Protein AF-A0A372DTP2-F1 (afdb_monomer)

Solvent-accessible surface area (backbone atoms only — not comparable to full-atom values): 3921 Å² total; per-residue (Å²): 132,89,75,72,50,78,54,102,88,48,77,49,76,87,87,83,92,85,87,82,81,50,81,91,70,50,94,72,78,48,75,67,53,46,52,52,51,48,51,54,51,54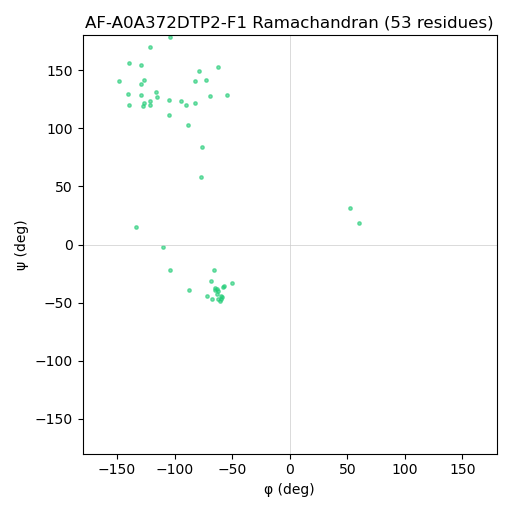,57,46,36,77,75,43,105,53,82,83,91,79,130

Secondary structure (DSSP, 8-state):
-PPPEEETTEEE--------PPGGG-----HHHHHHHHHHHHHHHTTSS---S--

Radius of gyration: 14.82 Å; Cα contacts (8 Å, |Δi|>4): 21; chains: 1; bounding box: 31×22×42 Å

Structure (mmCIF, N/CA/C/O backbone):
data_AF-A0A372DTP2-F1
#
_entry.id   AF-A0A372DTP2-F1
#
loop_
_atom_site.group_PDB
_atom_site.id
_atom_site.type_symbol
_atom_site.label_atom_id
_atom_site.label_alt_id
_atom_site.label_comp_id
_atom_site.label_asym_id
_atom_site.label_entity_id
_atom_site.label_seq_id
_atom_site.pdbx_PDB_ins_code
_atom_site.Cartn_x
_atom_site.Cartn_y
_atom_site.Cartn_z
_atom_site.occupancy
_atom_site.B_iso_or_equiv
_atom_site.auth_seq_id
_atom_site.auth_comp_id
_atom_site.auth_asym_id
_atom_site.auth_atom_id
_atom_site.pdbx_PDB_model_num
ATOM 1 N N . MET A 1 1 ? 10.217 13.995 -7.470 1.00 62.09 1 MET A N 1
ATOM 2 C CA . MET A 1 1 ? 10.413 13.743 -8.915 1.00 62.09 1 MET A CA 1
ATOM 3 C C . MET A 1 1 ? 9.692 12.457 -9.252 1.00 62.09 1 MET A C 1
ATOM 5 O O . MET A 1 1 ? 9.812 11.510 -8.489 1.00 62.09 1 MET A O 1
ATOM 9 N N . SER A 1 2 ? 8.920 12.440 -10.332 1.00 70.69 2 SER A N 1
ATOM 10 C CA . SER A 1 2 ? 8.325 11.220 -10.872 1.00 70.69 2 SER A CA 1
ATOM 11 C C . SER A 1 2 ? 9.413 10.321 -11.467 1.00 70.69 2 SER A C 1
ATOM 13 O O . SER A 1 2 ? 10.206 10.781 -12.286 1.00 70.69 2 SER A O 1
ATOM 15 N N . GLU A 1 3 ? 9.449 9.052 -11.067 1.00 80.19 3 GLU A N 1
ATOM 16 C CA . GLU A 1 3 ? 10.309 8.029 -11.671 1.00 80.19 3 GLU A CA 1
ATOM 17 C C . GLU A 1 3 ? 9.514 7.281 -12.747 1.00 80.19 3 GLU A C 1
ATOM 19 O O . GLU A 1 3 ? 8.439 6.747 -12.473 1.00 80.19 3 GLU A O 1
ATOM 24 N N . TYR A 1 4 ? 10.023 7.267 -13.980 1.00 89.19 4 TYR A N 1
ATOM 25 C CA . TYR A 1 4 ? 9.431 6.492 -15.069 1.00 89.19 4 TYR A CA 1
ATOM 26 C C . TYR A 1 4 ? 9.884 5.034 -14.993 1.00 89.19 4 TYR A C 1
ATOM 28 O O . TYR A 1 4 ? 11.057 4.750 -14.744 1.00 89.19 4 TYR A O 1
ATOM 36 N N . ILE A 1 5 ? 8.968 4.106 -15.267 1.00 89.81 5 ILE A N 1
ATOM 37 C CA . ILE A 1 5 ? 9.277 2.683 -15.395 1.00 89.81 5 ILE A CA 1
ATOM 38 C C . ILE A 1 5 ? 9.615 2.409 -16.859 1.00 89.81 5 ILE A C 1
ATOM 40 O O . ILE A 1 5 ? 8.795 2.627 -17.752 1.00 89.81 5 ILE A O 1
ATOM 44 N N . HIS A 1 6 ? 10.830 1.920 -17.100 1.00 93.50 6 HIS A N 1
ATOM 45 C CA . HIS A 1 6 ? 11.313 1.550 -18.427 1.00 93.50 6 HIS A CA 1
ATOM 46 C C . HIS A 1 6 ? 11.337 0.025 -18.577 1.00 93.50 6 HIS A C 1
ATOM 48 O O . HIS A 1 6 ? 11.980 -0.686 -17.806 1.00 93.50 6 HIS A O 1
ATOM 54 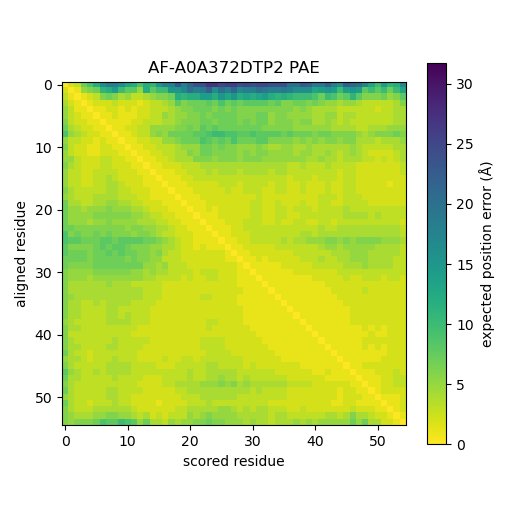N N . LYS A 1 7 ? 10.657 -0.479 -19.605 1.00 92.44 7 LYS A N 1
ATOM 55 C CA . LYS A 1 7 ? 10.670 -1.876 -20.060 1.00 92.44 7 LYS A CA 1
ATOM 56 C C . LYS A 1 7 ? 11.131 -1.923 -21.518 1.00 92.44 7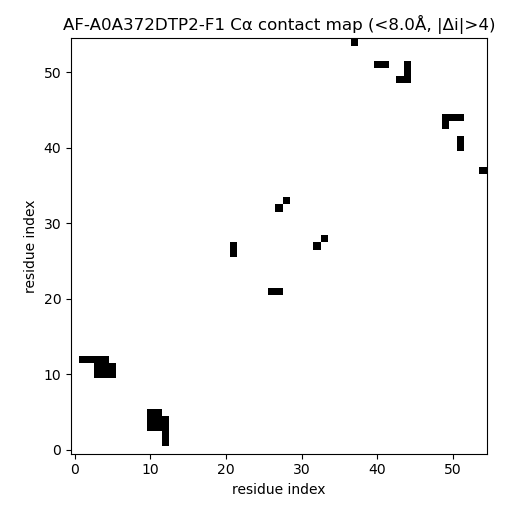 LYS A C 1
ATOM 58 O O . LYS A 1 7 ? 11.191 -0.892 -22.181 1.00 92.44 7 LYS A O 1
ATOM 63 N N . SER A 1 8 ? 11.399 -3.116 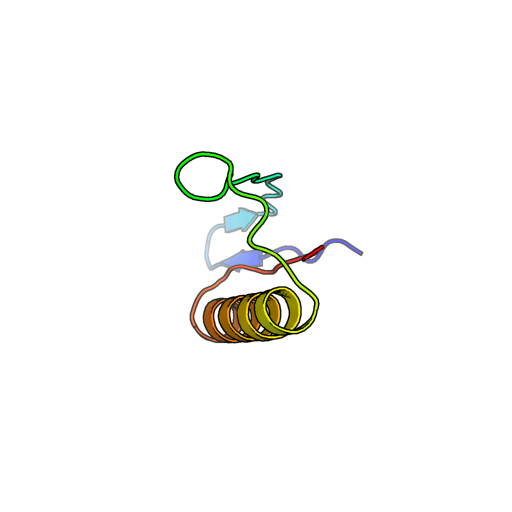-22.050 1.00 96.00 8 SER A N 1
ATOM 64 C CA . SER A 1 8 ? 11.998 -3.303 -23.387 1.00 96.00 8 SER A CA 1
ATOM 65 C C . SER A 1 8 ? 11.308 -2.536 -24.523 1.00 96.00 8 SER A C 1
ATOM 67 O O . SER A 1 8 ? 11.972 -2.103 -25.458 1.00 96.00 8 SER A O 1
ATOM 69 N N . HIS A 1 9 ? 9.986 -2.351 -24.443 1.00 95.69 9 HIS A N 1
ATOM 70 C CA . HIS A 1 9 ? 9.189 -1.680 -25.478 1.00 95.69 9 HIS A CA 1
ATOM 71 C C . HIS A 1 9 ? 8.211 -0.642 -24.913 1.00 95.69 9 HIS A C 1
ATOM 73 O O . HIS A 1 9 ? 7.268 -0.246 -25.595 1.00 95.69 9 HIS A O 1
ATOM 79 N N . ASN A 1 10 ? 8.377 -0.235 -23.653 1.00 95.81 10 ASN A N 1
ATOM 80 C CA . ASN A 1 10 ? 7.420 0.643 -22.991 1.00 95.81 10 ASN A CA 1
ATOM 81 C C . ASN A 1 10 ? 8.107 1.549 -21.967 1.00 95.81 10 ASN A C 1
ATOM 83 O O . ASN A 1 10 ? 8.991 1.112 -21.235 1.00 95.81 10 ASN A O 1
ATOM 87 N N . VAL A 1 11 ? 7.662 2.802 -21.914 1.00 94.94 11 VAL A N 1
ATOM 88 C CA . VAL A 1 11 ? 8.014 3.757 -20.864 1.00 94.94 11 VAL A CA 1
ATOM 89 C C . VAL A 1 11 ? 6.713 4.313 -20.322 1.00 94.94 11 VAL A C 1
ATOM 91 O O . VAL A 1 11 ? 5.932 4.891 -21.078 1.00 94.94 11 VAL A O 1
ATOM 94 N N . THR A 1 12 ? 6.454 4.111 -19.037 1.00 93.75 12 THR A N 1
ATOM 95 C CA . THR A 1 12 ? 5.190 4.508 -18.413 1.00 93.75 12 THR A CA 1
ATOM 96 C C . THR A 1 12 ? 5.403 5.091 -17.026 1.00 93.75 12 THR A C 1
ATOM 98 O O . THR A 1 12 ? 6.391 4.824 -16.345 1.00 93.75 12 THR A O 1
ATOM 101 N N . ILE A 1 13 ? 4.439 5.909 -16.612 1.00 92.56 13 ILE A N 1
ATOM 102 C CA . ILE A 1 13 ? 4.215 6.284 -15.223 1.00 92.56 13 ILE A CA 1
ATOM 103 C C . ILE A 1 13 ? 2.706 6.295 -15.003 1.00 92.56 13 ILE A C 1
ATOM 105 O O . ILE A 1 13 ? 1.976 6.991 -15.707 1.00 92.56 13 ILE A O 1
ATOM 109 N N . LEU A 1 14 ? 2.231 5.470 -14.075 1.00 92.56 14 LEU A N 1
ATOM 110 C CA . LEU A 1 14 ? 0.814 5.362 -13.754 1.00 92.56 14 LEU A CA 1
ATOM 111 C C . LEU A 1 14 ? 0.636 5.698 -12.279 1.00 92.56 14 LEU A C 1
ATOM 113 O O . LEU A 1 14 ? 1.215 5.040 -11.419 1.00 92.56 14 LEU A O 1
ATOM 117 N N . LEU A 1 15 ? -0.152 6.735 -12.005 1.00 93.25 15 LEU A N 1
ATOM 118 C CA . LEU A 1 15 ? -0.439 7.205 -10.658 1.00 93.25 15 LEU A CA 1
ATOM 119 C C . LEU A 1 15 ? -1.923 7.006 -10.362 1.00 93.25 15 LEU A C 1
ATOM 121 O O . LEU A 1 15 ? -2.774 7.466 -11.121 1.00 93.25 15 LEU A O 1
ATOM 125 N N . TYR A 1 16 ? -2.219 6.345 -9.247 1.00 94.81 16 TYR A N 1
ATOM 126 C CA . TYR A 1 16 ? -3.579 6.056 -8.810 1.00 94.81 16 TYR A CA 1
ATOM 127 C C . TYR A 1 16 ? -3.789 6.543 -7.379 1.00 94.81 16 TYR A C 1
ATOM 129 O O . TYR A 1 16 ? -2.906 6.397 -6.537 1.00 94.81 16 TYR A O 1
ATOM 137 N N . HIS A 1 17 ? -4.979 7.078 -7.104 1.00 95.62 17 HIS A N 1
ATOM 138 C CA . HIS A 1 17 ? -5.444 7.369 -5.751 1.00 95.62 17 HIS A CA 1
ATOM 139 C C . HIS A 1 17 ? -6.483 6.316 -5.360 1.00 95.62 17 HIS A C 1
ATOM 141 O O . HIS A 1 17 ? -7.561 6.253 -5.954 1.00 95.62 17 HIS A O 1
ATOM 147 N N . LEU A 1 18 ? -6.135 5.460 -4.402 1.00 95.12 18 LEU A N 1
ATOM 148 C CA . LEU A 1 18 ? -6.959 4.335 -3.970 1.00 95.12 18 LEU A CA 1
ATOM 149 C C . LEU A 1 18 ? -7.371 4.535 -2.511 1.00 95.12 18 LEU A C 1
ATOM 151 O O . LEU A 1 18 ? -6.525 4.802 -1.664 1.00 95.12 18 LEU A O 1
ATOM 155 N N . VAL A 1 19 ? -8.664 4.381 -2.216 1.00 95.75 19 VAL A N 1
ATOM 156 C CA . VAL A 1 19 ? -9.220 4.538 -0.864 1.00 95.75 19 VAL A CA 1
ATOM 157 C C . VAL A 1 19 ? -10.072 3.323 -0.528 1.00 95.75 19 VAL A C 1
ATOM 159 O O . VAL A 1 19 ? -10.975 2.961 -1.284 1.00 95.75 19 VAL A O 1
ATOM 162 N N . PHE A 1 20 ? -9.811 2.712 0.628 1.00 93.56 20 PHE A N 1
ATOM 163 C CA . PHE A 1 20 ? -10.490 1.497 1.073 1.00 93.56 20 PHE A CA 1
ATOM 164 C C . PHE A 1 20 ? -11.085 1.694 2.474 1.00 93.56 20 PHE A C 1
ATOM 166 O O . PHE A 1 20 ? -10.349 1.997 3.411 1.00 93.56 20 PHE A O 1
ATOM 173 N N . PRO A 1 21 ? -12.405 1.521 2.664 1.00 95.44 21 PRO A N 1
ATOM 174 C CA . PRO A 1 21 ? -13.005 1.594 3.989 1.00 95.44 21 PRO A CA 1
ATOM 175 C C . PRO A 1 21 ? -12.778 0.299 4.779 1.00 95.44 21 PRO A C 1
ATOM 177 O O . PRO A 1 21 ? -12.798 -0.800 4.222 1.00 95.44 21 PRO A O 1
ATOM 180 N N . ALA A 1 22 ? -12.686 0.413 6.105 1.00 96.69 22 ALA A N 1
ATOM 181 C CA . ALA A 1 22 ? -12.731 -0.750 6.985 1.00 96.69 22 ALA A CA 1
ATOM 182 C C . ALA A 1 22 ? -14.074 -1.488 6.872 1.00 96.69 22 ALA A C 1
ATOM 184 O O . ALA A 1 22 ? -15.129 -0.899 6.597 1.00 96.69 22 ALA A O 1
ATOM 185 N N . LYS A 1 23 ? -14.055 -2.795 7.153 1.00 97.06 23 LYS A N 1
ATOM 186 C CA . LYS A 1 23 ? -15.267 -3.620 7.184 1.00 97.06 23 LYS A CA 1
ATOM 187 C C . LYS A 1 23 ? -16.300 -2.994 8.132 1.00 97.06 23 LYS A C 1
ATOM 189 O O . LYS A 1 23 ? -15.997 -2.677 9.281 1.00 97.06 23 LYS A O 1
ATOM 194 N N . TYR A 1 24 ? -17.526 -2.814 7.639 1.00 97.62 24 TYR A N 1
ATOM 195 C CA . TYR A 1 24 ? -18.625 -2.137 8.344 1.00 97.62 24 TYR A CA 1
ATOM 196 C C . TYR A 1 24 ? -18.361 -0.667 8.727 1.00 97.62 24 TYR A C 1
ATOM 198 O O . TYR A 1 24 ? -19.058 -0.146 9.593 1.00 97.62 24 TYR A O 1
ATOM 206 N N . ARG A 1 25 ? -17.377 0.004 8.105 1.00 94.31 25 ARG A N 1
ATOM 207 C CA . ARG A 1 25 ? -16.980 1.398 8.398 1.00 94.31 25 ARG A CA 1
ATOM 208 C C . ARG A 1 25 ? -16.690 1.653 9.883 1.00 94.31 25 ARG A C 1
ATOM 210 O O . ARG A 1 25 ? -16.945 2.739 10.396 1.00 94.31 25 ARG A O 1
ATOM 217 N N . ARG A 1 26 ? -16.188 0.636 10.586 1.00 96.00 26 ARG A N 1
ATOM 218 C CA . ARG A 1 26 ? -15.792 0.764 11.991 1.00 96.00 26 ARG A CA 1
ATOM 219 C C . ARG A 1 26 ? -14.495 1.569 12.091 1.00 96.00 26 ARG A C 1
ATOM 221 O O . ARG A 1 26 ? -13.597 1.378 11.275 1.00 96.00 26 ARG A O 1
ATOM 228 N N . ALA A 1 27 ? -14.391 2.420 13.109 1.00 94.94 27 ALA A N 1
ATOM 229 C CA . ALA A 1 27 ? -13.156 3.121 13.454 1.00 94.94 27 ALA A CA 1
ATOM 230 C C . ALA A 1 27 ? -12.205 2.148 14.171 1.00 94.94 27 ALA A C 1
ATOM 232 O O . ALA A 1 27 ? -12.234 2.032 15.391 1.00 94.94 27 ALA A O 1
ATOM 233 N N . VAL A 1 28 ? -11.455 1.372 13.386 1.00 95.56 28 VAL A N 1
ATOM 234 C CA . VAL A 1 28 ? -10.531 0.321 13.867 1.00 95.56 28 VAL A CA 1
ATOM 235 C C . VAL A 1 28 ? -9.059 0.674 13.671 1.00 95.56 28 VAL A C 1
ATOM 237 O O . VAL A 1 28 ? -8.201 -0.124 14.019 1.00 95.56 28 VAL A O 1
ATOM 240 N N . PHE A 1 29 ? -8.774 1.828 13.071 1.00 94.88 29 PHE A N 1
ATOM 241 C CA . PHE A 1 29 ? -7.414 2.305 12.86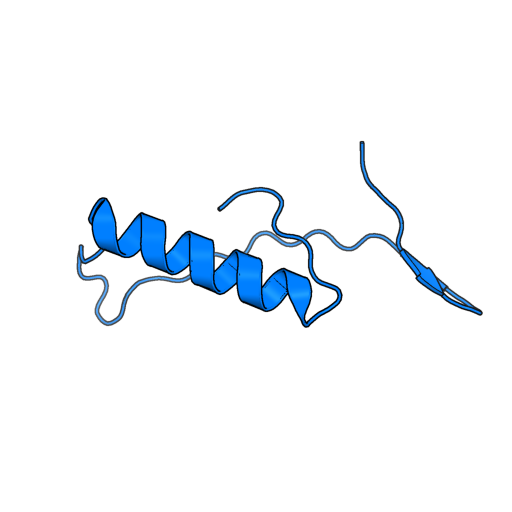2 1.00 94.88 29 PHE A CA 1
ATOM 242 C C . PHE A 1 29 ? -6.981 3.102 14.092 1.00 94.88 29 PHE A C 1
ATOM 244 O O . PHE A 1 29 ? -7.434 4.230 14.291 1.00 94.88 29 PHE A O 1
ATOM 251 N N . ASP A 1 30 ? -6.159 2.476 14.925 1.00 96.69 30 ASP A N 1
ATOM 252 C CA . ASP A 1 30 ? -5.357 3.127 15.957 1.00 96.69 30 ASP A CA 1
ATOM 253 C C . ASP A 1 30 ? -3.887 3.206 15.501 1.00 96.69 30 ASP A C 1
ATOM 255 O O . ASP A 1 30 ? -3.548 2.754 14.406 1.00 96.69 30 ASP A O 1
ATOM 259 N N . GLU A 1 31 ? -3.016 3.796 16.323 1.00 97.06 31 GLU A N 1
ATOM 260 C CA . GLU A 1 31 ? -1.592 3.969 15.992 1.00 97.06 31 GLU A CA 1
ATOM 261 C C . GLU A 1 31 ? -0.888 2.634 15.698 1.00 97.06 31 GLU A C 1
ATOM 263 O O . GLU A 1 31 ? -0.061 2.558 14.792 1.00 97.06 31 GLU A O 1
ATOM 268 N N . GLN A 1 32 ? -1.250 1.564 16.413 1.00 97.69 32 GLN A N 1
ATOM 269 C CA . GLN A 1 32 ? -0.641 0.249 16.228 1.00 97.69 32 GLN A CA 1
ATOM 270 C C . GLN A 1 32 ? -1.094 -0.397 14.912 1.00 97.69 32 GLN A C 1
ATOM 272 O O . GLN A 1 32 ? -0.284 -0.966 14.181 1.00 97.69 32 GLN A O 1
ATOM 277 N N . VAL A 1 33 ? -2.391 -0.332 14.600 1.00 96.62 33 VAL A N 1
ATOM 278 C CA . VAL A 1 33 ? -2.939 -0.862 13.344 1.00 96.62 33 VAL A CA 1
ATOM 279 C C . VAL A 1 33 ? -2.391 -0.087 12.144 1.00 96.62 33 VAL A C 1
ATOM 281 O O . VAL A 1 33 ? -2.113 -0.703 11.114 1.00 96.62 33 VAL A O 1
ATOM 284 N N . ASP A 1 34 ? -2.210 1.229 12.274 1.00 96.12 34 ASP A N 1
ATOM 285 C CA . ASP A 1 34 ? -1.611 2.080 11.240 1.00 96.12 34 ASP A CA 1
ATOM 286 C C . ASP A 1 34 ? -0.160 1.678 10.932 1.00 96.12 34 ASP A C 1
ATOM 288 O O . ASP A 1 34 ? 0.197 1.472 9.770 1.00 96.12 34 ASP A O 1
ATOM 292 N N . GLU A 1 35 ? 0.663 1.474 11.966 1.00 97.56 35 GLU A N 1
ATOM 293 C CA . GLU A 1 35 ? 2.058 1.048 11.808 1.00 97.56 35 GLU A CA 1
ATOM 294 C C . GLU A 1 35 ? 2.162 -0.308 11.098 1.00 97.56 35 GLU A C 1
ATOM 296 O O . GLU A 1 35 ? 2.867 -0.434 10.094 1.00 97.56 35 GLU A O 1
ATOM 301 N N . VAL A 1 36 ? 1.385 -1.299 11.545 1.00 97.94 36 VAL A N 1
ATOM 302 C CA . VAL A 1 36 ? 1.369 -2.634 10.927 1.00 97.94 36 VAL A CA 1
ATOM 303 C C . VAL A 1 36 ? 0.895 -2.568 9.472 1.00 97.94 36 VAL A C 1
ATOM 305 O O . VAL A 1 36 ? 1.445 -3.255 8.609 1.00 97.94 36 VAL A O 1
ATOM 308 N N . LEU A 1 37 ? -0.114 -1.747 9.163 1.00 96.62 37 LEU A N 1
ATOM 309 C CA . LEU A 1 37 ? -0.594 -1.590 7.790 1.00 96.62 37 LEU A CA 1
ATOM 310 C C . LEU A 1 37 ? 0.491 -0.992 6.885 1.00 96.62 37 LEU A C 1
ATOM 312 O O . LEU A 1 37 ? 0.699 -1.488 5.773 1.00 96.62 37 LEU A O 1
ATOM 316 N N . ARG A 1 38 ? 1.210 0.025 7.374 1.00 96.50 38 ARG A N 1
ATOM 317 C CA . ARG A 1 38 ? 2.331 0.637 6.655 1.00 96.50 38 ARG A CA 1
ATOM 318 C C . ARG A 1 38 ? 3.424 -0.389 6.368 1.00 96.50 38 ARG A C 1
ATOM 320 O O . ARG A 1 38 ? 3.864 -0.497 5.224 1.00 96.50 38 ARG A O 1
ATOM 327 N N . GLU A 1 39 ? 3.818 -1.187 7.358 1.00 97.88 39 GLU A N 1
ATOM 328 C CA . GLU A 1 39 ? 4.812 -2.254 7.180 1.00 97.88 39 GLU A CA 1
ATOM 329 C C . GLU A 1 39 ? 4.384 -3.280 6.125 1.00 97.88 39 GLU A C 1
ATOM 331 O O . GLU A 1 39 ? 5.169 -3.631 5.242 1.00 97.88 39 GLU A O 1
ATOM 336 N N . VAL A 1 40 ? 3.123 -3.723 6.159 1.00 97.38 40 VAL A N 1
ATOM 337 C CA . VAL A 1 4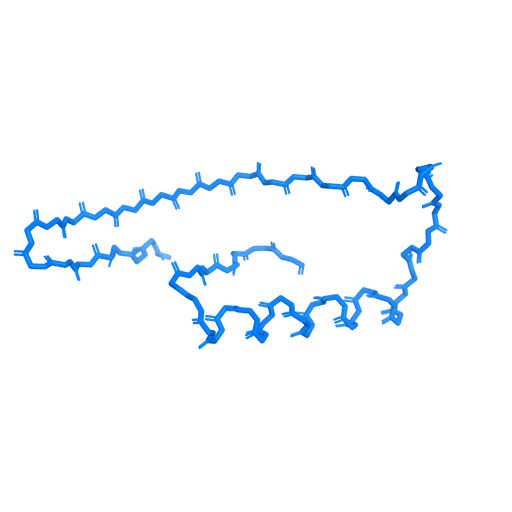0 ? 2.580 -4.665 5.169 1.00 97.38 40 VAL A CA 1
ATOM 338 C C . VAL A 1 40 ? 2.651 -4.084 3.757 1.00 97.38 40 VAL A C 1
ATOM 340 O O . VAL A 1 40 ? 3.062 -4.781 2.828 1.00 97.38 40 VAL A O 1
ATOM 343 N N . CYS A 1 41 ? 2.291 -2.815 3.573 1.00 97.31 41 CYS A N 1
ATOM 344 C CA . CYS A 1 41 ? 2.381 -2.153 2.274 1.00 97.31 41 CYS A CA 1
ATOM 345 C C . CYS A 1 41 ? 3.826 -2.006 1.783 1.00 97.31 41 CYS A C 1
ATOM 347 O O . CYS A 1 41 ? 4.088 -2.263 0.608 1.00 97.31 41 CYS A O 1
ATOM 349 N N . LEU A 1 42 ? 4.776 -1.696 2.669 1.00 96.50 42 LEU A N 1
ATOM 350 C CA . LEU A 1 42 ? 6.201 -1.675 2.322 1.00 96.50 42 LEU A CA 1
ATOM 351 C C . LEU A 1 42 ? 6.710 -3.066 1.910 1.00 96.50 42 LEU A C 1
ATOM 353 O O . LEU A 1 42 ? 7.495 -3.190 0.970 1.00 96.50 42 LEU A O 1
ATOM 357 N N . GLU A 1 43 ? 6.245 -4.134 2.560 1.00 98.00 43 GLU A N 1
ATOM 358 C CA . GLU A 1 43 ? 6.564 -5.511 2.161 1.00 98.00 43 GLU A CA 1
ATOM 359 C C . GLU A 1 43 ? 5.926 -5.913 0.822 1.00 98.00 43 GLU A C 1
ATOM 361 O O . GLU A 1 43 ? 6.512 -6.698 0.072 1.00 98.00 43 GLU A O 1
ATOM 366 N N . ILE A 1 44 ? 4.749 -5.373 0.489 1.00 97.12 44 ILE A N 1
ATOM 367 C CA . ILE A 1 44 ? 4.113 -5.545 -0.825 1.00 97.12 44 ILE A CA 1
ATOM 368 C C . ILE A 1 44 ? 4.935 -4.833 -1.906 1.00 97.12 44 ILE A C 1
ATOM 370 O O . ILE A 1 44 ? 5.245 -5.446 -2.926 1.00 97.12 44 ILE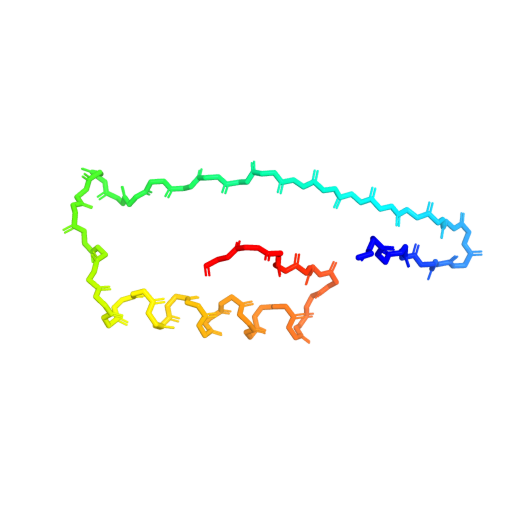 A O 1
ATOM 374 N N . GLU A 1 45 ? 5.343 -3.585 -1.675 1.00 95.94 45 GLU A N 1
ATOM 375 C CA . GLU A 1 45 ? 6.187 -2.810 -2.599 1.00 95.94 45 GLU A CA 1
ATOM 376 C C . GLU A 1 45 ? 7.519 -3.514 -2.907 1.00 95.94 45 GLU A C 1
ATOM 378 O O . GLU A 1 45 ? 7.966 -3.525 -4.048 1.00 95.94 45 GLU A O 1
ATOM 383 N N . LYS A 1 46 ? 8.121 -4.219 -1.941 1.00 95.94 46 LYS A N 1
ATOM 384 C CA . LYS A 1 46 ? 9.342 -5.012 -2.192 1.00 95.94 46 LYS A CA 1
ATOM 385 C C . LYS A 1 46 ? 9.135 -6.200 -3.138 1.00 95.94 46 LYS A C 1
ATOM 387 O O . LYS A 1 46 ? 10.108 -6.716 -3.687 1.00 95.94 46 LYS A O 1
ATOM 392 N N . A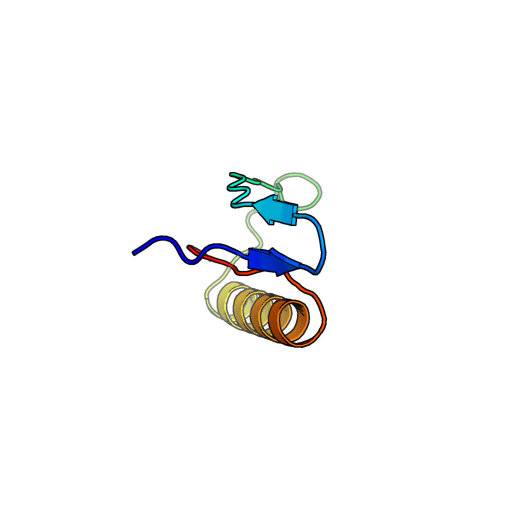RG A 1 47 ? 7.901 -6.690 -3.288 1.00 97.19 47 ARG A N 1
ATOM 393 C CA . ARG A 1 47 ? 7.573 -7.918 -4.039 1.00 97.19 47 ARG A CA 1
ATOM 394 C C . ARG A 1 47 ? 6.958 -7.647 -5.406 1.00 97.19 47 ARG A C 1
ATOM 396 O O . ARG A 1 47 ? 6.997 -8.528 -6.263 1.00 97.19 47 ARG A O 1
ATOM 403 N N . TYR A 1 48 ? 6.384 -6.466 -5.604 1.00 94.94 48 TYR A N 1
ATOM 404 C CA . TYR A 1 48 ? 5.657 -6.096 -6.814 1.00 94.94 48 TYR A CA 1
ATOM 405 C C . TYR A 1 48 ? 6.165 -4.761 -7.358 1.00 94.94 48 TYR A C 1
ATOM 407 O O . TYR A 1 48 ? 6.645 -3.924 -6.608 1.00 94.94 48 TYR A O 1
ATOM 415 N N . GLU A 1 49 ? 6.024 -4.523 -8.663 1.00 90.62 49 GLU A N 1
ATOM 416 C CA . GLU A 1 49 ? 6.400 -3.246 -9.294 1.00 90.62 49 GLU A CA 1
ATOM 417 C C . GLU A 1 49 ? 5.355 -2.146 -9.023 1.00 90.62 49 GLU A C 1
ATOM 419 O O . GLU A 1 49 ? 4.751 -1.588 -9.939 1.00 90.62 49 GLU A O 1
ATOM 424 N N . VAL A 1 50 ? 5.109 -1.870 -7.743 1.00 91.88 50 VAL A N 1
ATOM 425 C CA . VAL A 1 50 ? 4.202 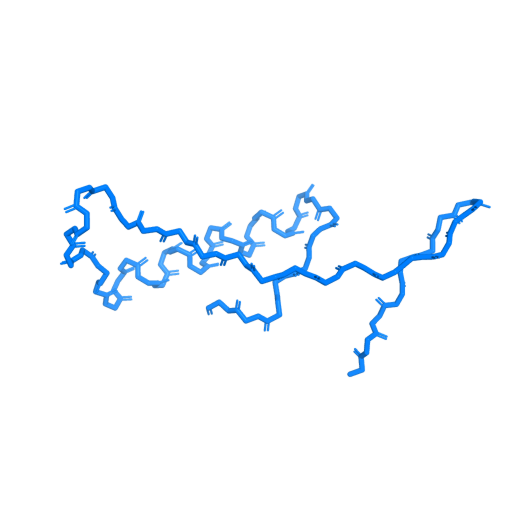-0.841 -7.227 1.00 91.88 50 VAL A CA 1
ATOM 426 C C . VAL A 1 50 ? 4.971 -0.011 -6.210 1.00 91.88 50 VAL A C 1
ATOM 428 O O . VAL A 1 50 ? 5.695 -0.573 -5.400 1.00 91.88 50 VAL A O 1
ATOM 431 N N . LYS A 1 51 ? 4.787 1.311 -6.239 1.00 92.50 51 LYS A N 1
ATOM 432 C CA . LYS A 1 51 ? 5.406 2.252 -5.301 1.00 92.50 51 LYS A CA 1
ATOM 433 C C . LYS A 1 51 ? 4.321 3.030 -4.565 1.00 92.50 51 LYS A C 1
ATOM 435 O O . LYS A 1 51 ? 3.492 3.670 -5.219 1.00 92.50 51 LYS A O 1
ATOM 440 N N . PHE A 1 52 ? 4.317 2.986 -3.237 1.00 93.94 52 PHE A N 1
ATOM 441 C CA . PHE A 1 52 ? 3.426 3.808 -2.423 1.00 93.94 52 PHE A CA 1
ATOM 442 C C . PHE A 1 52 ? 4.039 5.204 -2.259 1.00 93.94 52 PHE A C 1
ATOM 444 O O . PHE A 1 52 ? 5.166 5.353 -1.796 1.00 93.94 52 PHE A O 1
ATOM 451 N N . ILE A 1 53 ? 3.309 6.243 -2.679 1.00 92.06 53 ILE A N 1
ATOM 452 C CA . ILE A 1 53 ? 3.760 7.641 -2.539 1.00 92.06 53 ILE A CA 1
ATOM 453 C C . ILE A 1 53 ? 3.340 8.207 -1.181 1.00 92.06 53 ILE A C 1
ATOM 455 O O . ILE A 1 53 ? 4.112 8.921 -0.548 1.00 92.06 53 ILE A O 1
ATOM 459 N N . GLU A 1 54 ? 2.130 7.867 -0.741 1.00 90.38 54 GLU A N 1
ATOM 460 C CA . GLU A 1 54 ? 1.549 8.282 0.533 1.00 90.38 54 GLU A CA 1
ATOM 461 C C . GLU A 1 54 ? 0.788 7.095 1.126 1.00 90.38 54 GLU A C 1
ATOM 463 O O . GLU A 1 54 ? -0.006 6.455 0.426 1.00 90.38 54 GLU A O 1
ATOM 468 N N . ILE A 1 55 ? 1.077 6.791 2.392 1.00 88.31 55 ILE A N 1
ATOM 469 C CA . ILE A 1 55 ? 0.431 5.750 3.194 1.00 88.31 55 ILE A CA 1
ATOM 470 C C . ILE A 1 55 ? 0.534 6.053 4.689 1.00 88.31 55 ILE A C 1
ATOM 472 O O . ILE A 1 55 ? 1.655 6.307 5.196 1.00 88.31 55 ILE A O 1
#

Mean predicted aligned error: 3.67 Å

Foldseek 3Di:
DFDWDDDPPDTDDDDDDDDDADDVNDPPDDPVNVVVVVVVVVVVVVVDVDDDPDD

pLDDT: mean 93.65, std 6.17, range [62.09, 98.0]

Sequence (55 aa):
MSEYIHKSHNVTILLYHLVFPAKYRRAVFDEQVDEVLREVCLEIEKRYEVKFIEI